Protein AF-A0A540L342-F1 (afdb_monomer_lite)

pLDDT: mean 92.83, std 10.33, range [51.91, 98.38]

Organism: Malus baccata (NCBI:txid106549)

Sequence (69 aa):
MNVRPQGQPVVDNWDCFKNFLNIYEKYCGHLSAYGMKYTRAIANICNAGITTEKMVAASDQTCANKPNV

Foldseek 3Di:
DDDDDPPDDLAPDPVQLVLLQVLLCVLVNDCDPVNVVCSSVSRVCVNVVPDPVNSNVVSNVVRVDDDPD

Structure (mmCIF, N/CA/C/O backbone):
data_AF-A0A540L342-F1
#
_entry.id   AF-A0A540L342-F1
#
loop_
_atom_site.group_PDB
_atom_site.id
_atom_site.type_symbol
_atom_site.label_atom_id
_atom_site.label_alt_id
_atom_site.label_comp_id
_atom_site.label_asym_id
_atom_site.label_entity_id
_atom_site.label_seq_id
_atom_site.pdbx_PDB_ins_code
_atom_site.Cartn_x
_atom_site.Cartn_y
_atom_site.Cartn_z
_atom_site.occupancy
_atom_site.B_iso_or_equiv
_atom_site.auth_seq_id
_atom_site.auth_comp_id
_atom_site.auth_asym_id
_atom_site.auth_atom_id
_atom_site.pdbx_PDB_model_num
ATOM 1 N N . MET A 1 1 ? -9.952 7.159 -7.461 1.00 64.50 1 MET A N 1
ATOM 2 C CA . MET A 1 1 ? -9.290 6.854 -6.171 1.00 64.50 1 MET A CA 1
ATOM 3 C C . MET A 1 1 ? -10.278 7.176 -5.067 1.00 64.50 1 MET A C 1
ATOM 5 O O . MET A 1 1 ? -10.813 8.275 -5.093 1.00 64.50 1 MET A O 1
ATOM 9 N N . ASN A 1 2 ? -10.558 6.239 -4.160 1.00 83.62 2 ASN A N 1
ATOM 10 C CA . ASN A 1 2 ? -11.444 6.498 -3.025 1.00 83.62 2 ASN A CA 1
ATOM 11 C C . ASN A 1 2 ? -10.647 7.188 -1.906 1.00 83.62 2 ASN A C 1
ATOM 13 O O . ASN A 1 2 ? -9.531 6.759 -1.601 1.00 83.62 2 ASN A O 1
ATOM 17 N N . VAL A 1 3 ? -11.177 8.269 -1.339 1.00 90.88 3 VA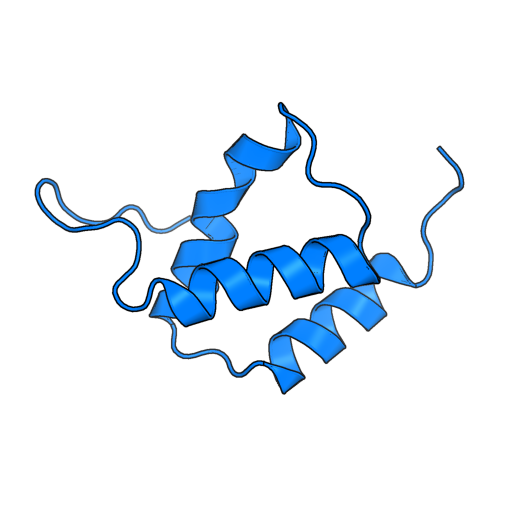L A N 1
ATOM 18 C CA . VAL A 1 3 ? -10.568 8.979 -0.207 1.00 90.88 3 VAL A CA 1
ATOM 19 C C . VAL A 1 3 ? -11.452 8.731 1.001 1.00 90.88 3 VAL A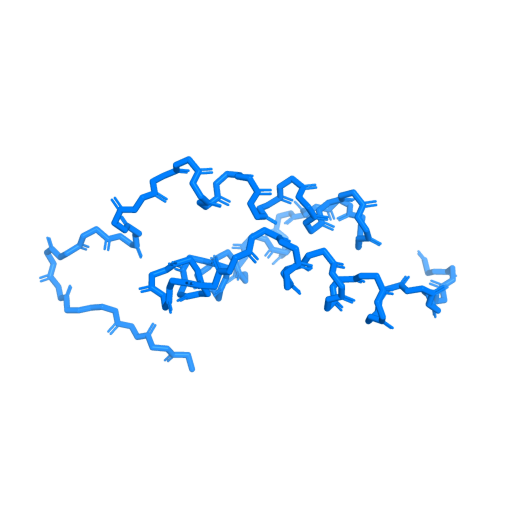 C 1
ATOM 21 O O . VAL A 1 3 ? -12.653 8.983 0.952 1.00 90.88 3 VAL A O 1
ATOM 24 N N . ARG A 1 4 ? -10.861 8.203 2.074 1.00 93.06 4 ARG A N 1
ATOM 25 C CA . ARG A 1 4 ? -11.609 7.897 3.292 1.00 93.06 4 ARG A CA 1
ATOM 26 C C . ARG A 1 4 ? -12.058 9.182 3.998 1.00 93.06 4 ARG A C 1
ATOM 28 O O . ARG A 1 4 ? -11.357 10.193 3.893 1.00 93.06 4 ARG A O 1
ATOM 35 N N . PRO A 1 5 ? -13.195 9.149 4.716 1.00 96.06 5 PRO A N 1
ATOM 36 C CA . PRO A 1 5 ? -13.655 10.275 5.517 1.00 96.06 5 PRO A CA 1
ATOM 37 C C . PRO A 1 5 ? -12.586 10.775 6.491 1.00 96.06 5 PRO A C 1
ATOM 39 O O . PRO A 1 5 ? -11.735 10.013 6.957 1.00 96.06 5 PRO A O 1
ATOM 42 N N . GLN A 1 6 ? -12.662 12.059 6.832 1.00 96.25 6 GLN A N 1
ATOM 43 C CA . GLN A 1 6 ? -11.777 12.662 7.822 1.00 96.25 6 GLN A CA 1
ATOM 44 C C . GLN A 1 6 ? -11.845 11.900 9.157 1.00 96.25 6 GLN A C 1
ATOM 46 O O . GLN A 1 6 ? -12.916 11.482 9.593 1.00 96.25 6 GLN A O 1
ATOM 51 N N . GLY A 1 7 ? -10.689 11.714 9.798 1.00 96.19 7 GLY A N 1
ATOM 52 C CA . GLY A 1 7 ? -10.567 10.992 11.068 1.00 96.19 7 GLY A CA 1
ATOM 53 C C . GLY A 1 7 ? -10.435 9.472 10.934 1.00 96.19 7 GLY A C 1
ATOM 54 O O . GLY A 1 7 ? -10.094 8.818 11.915 1.00 96.19 7 GLY A O 1
ATOM 55 N N . GLN A 1 8 ? -10.636 8.899 9.742 1.00 96.31 8 GLN A N 1
ATOM 56 C CA . GLN A 1 8 ? -10.369 7.478 9.511 1.00 96.31 8 GLN A CA 1
ATOM 57 C C . GLN A 1 8 ? -8.898 7.211 9.158 1.00 96.31 8 GLN A C 1
ATOM 59 O O . GLN A 1 8 ? -8.265 8.029 8.480 1.00 96.31 8 GLN A O 1
ATOM 64 N N . PRO A 1 9 ? -8.349 6.048 9.559 1.00 95.94 9 PRO A N 1
ATOM 65 C CA . PRO A 1 9 ? -7.024 5.628 9.123 1.00 95.94 9 PRO A CA 1
ATOM 66 C C . PRO A 1 9 ? -7.008 5.374 7.612 1.00 95.94 9 PRO A C 1
ATOM 68 O O . PRO A 1 9 ? -8.019 5.028 7.010 1.00 95.94 9 PRO A O 1
ATOM 71 N N . VAL A 1 10 ? -5.839 5.508 6.982 1.00 95.19 10 VAL A N 1
ATOM 72 C CA . VAL A 1 10 ? -5.684 5.280 5.532 1.00 95.19 10 VAL A CA 1
ATOM 73 C C . VAL A 1 10 ? -5.967 3.819 5.158 1.00 95.19 10 VAL A C 1
ATOM 75 O O . VAL A 1 10 ? -6.561 3.550 4.113 1.00 95.19 10 VAL A O 1
ATOM 78 N N . VAL A 1 11 ? -5.594 2.881 6.026 1.00 97.25 11 VAL A N 1
ATOM 79 C CA . VAL A 1 11 ? -5.822 1.445 5.856 1.00 97.25 11 VAL A CA 1
ATOM 80 C C . VAL A 1 11 ? -6.336 0.832 7.158 1.00 97.25 11 VAL A C 1
ATOM 82 O O . VAL A 1 11 ? -5.935 1.272 8.234 1.00 97.25 11 VAL A O 1
ATOM 85 N N . ASP A 1 12 ? -7.213 -0.166 7.057 1.00 96.69 12 ASP A N 1
ATOM 86 C CA . ASP A 1 12 ? -7.715 -0.920 8.215 1.00 96.69 12 ASP A CA 1
ATOM 87 C C . ASP A 1 12 ? -6.724 -2.006 8.675 1.00 96.69 12 ASP A C 1
ATOM 89 O O . ASP A 1 12 ? -6.575 -2.248 9.869 1.00 96.69 12 ASP A O 1
ATOM 93 N N . ASN A 1 13 ? -6.001 -2.630 7.735 1.00 97.50 13 ASN A N 1
ATOM 94 C CA . ASN A 1 13 ? -4.977 -3.643 8.000 1.00 97.50 13 ASN A CA 1
ATOM 95 C C . ASN A 1 13 ? -3.598 -3.192 7.481 1.00 97.50 13 ASN A C 1
ATOM 97 O O . ASN A 1 13 ? -3.317 -3.216 6.279 1.00 97.50 13 ASN A O 1
ATOM 101 N N . TRP A 1 14 ? -2.715 -2.811 8.405 1.00 97.94 14 TRP A N 1
ATOM 102 C CA . TRP A 1 14 ? -1.364 -2.341 8.087 1.00 97.94 14 TRP A CA 1
ATOM 103 C C . TRP A 1 14 ? -0.437 -3.430 7.541 1.00 97.94 14 TRP A C 1
ATOM 105 O O . TRP A 1 14 ? 0.443 -3.117 6.737 1.00 97.94 14 TRP A O 1
ATOM 115 N N . ASP A 1 15 ? -0.628 -4.688 7.930 1.00 98.06 15 ASP A N 1
ATOM 116 C CA . ASP A 1 15 ? 0.201 -5.796 7.450 1.00 98.06 15 ASP A CA 1
ATOM 117 C C . ASP A 1 15 ? -0.115 -6.121 5.992 1.00 98.06 15 ASP A C 1
ATOM 119 O O . ASP A 1 15 ? 0.793 -6.302 5.184 1.00 98.06 15 ASP A O 1
ATOM 123 N N . CYS A 1 16 ? -1.395 -6.081 5.619 1.00 98.19 16 CYS A N 1
ATOM 124 C CA . CYS A 1 16 ? -1.824 -6.205 4.229 1.00 98.19 16 CYS A CA 1
ATOM 125 C C . CYS A 1 16 ? -1.262 -5.068 3.355 1.00 98.19 16 CYS A C 1
ATOM 127 O O . CYS A 1 16 ? -0.723 -5.331 2.279 1.00 98.19 16 CYS A O 1
ATOM 129 N N . PHE A 1 17 ? -1.274 -3.821 3.841 1.00 98.12 17 PHE A N 1
ATOM 130 C CA . PHE A 1 17 ? -0.663 -2.695 3.128 1.00 98.12 17 PHE A CA 1
ATOM 131 C C . PHE A 1 17 ? 0.844 -2.880 2.904 1.00 98.12 17 PHE A C 1
ATOM 133 O O . PHE A 1 17 ? 1.312 -2.752 1.773 1.00 98.12 17 PHE A O 1
ATOM 140 N N . LYS A 1 18 ? 1.598 -3.231 3.955 1.00 98.19 18 LYS A N 1
ATOM 141 C CA . LYS A 1 18 ? 3.044 -3.493 3.855 1.00 98.19 18 LYS A CA 1
ATOM 142 C C . LYS A 1 18 ? 3.343 -4.666 2.925 1.00 98.19 18 LYS A C 1
ATOM 144 O O . LYS A 1 18 ? 4.234 -4.569 2.087 1.00 98.19 18 LYS A O 1
ATOM 149 N N . ASN A 1 19 ? 2.575 -5.749 3.028 1.00 98.38 19 ASN A N 1
ATOM 150 C CA . ASN A 1 19 ? 2.729 -6.903 2.152 1.00 98.38 19 ASN A CA 1
ATOM 151 C C . ASN A 1 19 ? 2.509 -6.523 0.680 1.00 98.38 19 ASN A C 1
ATOM 153 O O . ASN A 1 19 ? 3.276 -6.930 -0.185 1.00 98.38 19 ASN A O 1
ATOM 157 N N . PHE A 1 20 ? 1.508 -5.693 0.381 1.00 98.38 20 PHE A N 1
ATOM 158 C CA . PHE A 1 20 ? 1.235 -5.281 -0.997 1.00 98.38 20 PHE A CA 1
ATOM 159 C C . PHE A 1 20 ? 2.282 -4.315 -1.547 1.00 98.38 20 PHE A C 1
ATOM 161 O O . PHE A 1 20 ? 2.583 -4.384 -2.737 1.00 98.38 20 PHE A O 1
ATOM 168 N N . LEU A 1 21 ? 2.879 -3.470 -0.703 1.00 97.75 21 LEU A N 1
ATOM 169 C CA . LEU A 1 21 ? 4.059 -2.693 -1.086 1.00 97.75 21 LEU A CA 1
ATOM 170 C C . LEU A 1 21 ? 5.235 -3.613 -1.431 1.00 97.75 21 LE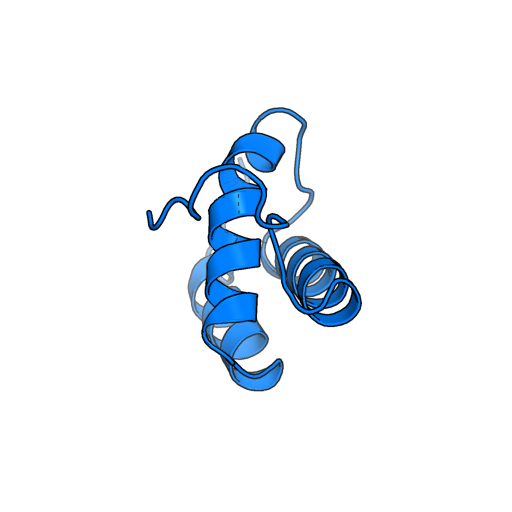U A C 1
ATOM 172 O O . LEU A 1 21 ? 5.828 -3.448 -2.490 1.00 97.75 21 LEU A O 1
ATOM 176 N N . ASN A 1 22 ? 5.505 -4.635 -0.613 1.00 97.88 22 ASN A N 1
ATOM 177 C CA . ASN A 1 22 ? 6.569 -5.605 -0.888 1.00 97.88 22 ASN A CA 1
ATOM 178 C C . ASN A 1 22 ? 6.325 -6.385 -2.191 1.00 97.88 22 ASN A C 1
ATOM 180 O O . ASN A 1 22 ? 7.257 -6.620 -2.957 1.00 97.88 22 ASN A O 1
ATOM 184 N N . ILE A 1 23 ? 5.075 -6.778 -2.465 1.00 97.88 23 ILE A N 1
ATOM 185 C CA . ILE A 1 23 ? 4.700 -7.423 -3.733 1.00 97.88 23 ILE A CA 1
ATOM 186 C C . ILE A 1 23 ? 4.931 -6.457 -4.891 1.00 97.88 23 ILE A C 1
ATOM 188 O O . ILE A 1 23 ? 5.589 -6.822 -5.862 1.00 97.88 23 ILE A O 1
ATOM 192 N N . TYR A 1 24 ? 4.454 -5.217 -4.783 1.00 96.69 24 TYR A N 1
ATOM 193 C CA . TYR A 1 24 ? 4.713 -4.212 -5.805 1.00 96.69 24 TYR A CA 1
ATOM 194 C C . TYR A 1 24 ? 6.217 -4.066 -6.059 1.00 96.69 24 TYR A C 1
ATOM 196 O O . TYR A 1 24 ? 6.641 -4.172 -7.200 1.00 96.69 24 TYR A O 1
ATOM 204 N N . GLU A 1 25 ? 7.046 -3.901 -5.029 1.00 95.69 25 GLU A N 1
ATOM 205 C CA . GLU A 1 25 ? 8.485 -3.718 -5.228 1.00 95.69 25 GLU A CA 1
ATOM 206 C C . GLU A 1 25 ? 9.167 -4.946 -5.835 1.00 95.69 25 GLU A C 1
ATOM 208 O O . GLU A 1 25 ? 10.018 -4.811 -6.715 1.00 95.69 25 GLU A O 1
ATOM 213 N N . LYS A 1 26 ? 8.742 -6.150 -5.438 1.00 95.94 26 LYS A N 1
ATOM 214 C CA . LYS A 1 26 ? 9.257 -7.410 -5.982 1.00 95.94 26 LYS A CA 1
ATOM 215 C C . LYS A 1 26 ? 8.971 -7.567 -7.478 1.00 95.94 26 LYS A C 1
ATOM 217 O O . LYS A 1 26 ? 9.852 -7.997 -8.216 1.00 95.94 26 LYS A O 1
ATOM 222 N N . TYR A 1 27 ? 7.755 -7.255 -7.925 1.00 95.56 27 TYR A N 1
ATOM 223 C CA . TYR A 1 27 ? 7.334 -7.485 -9.315 1.00 95.56 27 TYR A CA 1
ATOM 224 C C . TYR A 1 27 ? 7.527 -6.252 -10.202 1.00 95.56 27 TYR A C 1
ATOM 226 O O . TYR A 1 27 ? 7.869 -6.361 -11.378 1.00 95.56 27 TYR A O 1
ATOM 234 N N . CYS A 1 28 ? 7.355 -5.058 -9.648 1.00 94.50 28 CYS A N 1
ATOM 235 C CA . CYS A 1 28 ? 7.331 -3.777 -10.349 1.00 94.50 28 CYS A CA 1
ATOM 236 C C . CYS A 1 28 ? 8.538 -2.873 -10.046 1.00 94.50 28 CYS A C 1
ATOM 238 O O . CYS A 1 28 ? 8.675 -1.829 -10.679 1.00 94.50 28 CYS A O 1
ATOM 240 N N . GLY A 1 29 ? 9.465 -3.292 -9.184 1.00 92.75 29 GLY A N 1
ATOM 241 C CA . GLY A 1 29 ? 10.659 -2.517 -8.848 1.00 92.75 29 GLY A CA 1
ATOM 242 C C . GLY A 1 29 ? 10.414 -1.459 -7.770 1.00 92.75 29 GLY A C 1
ATOM 243 O O . GLY A 1 29 ? 9.287 -1.224 -7.337 1.00 92.75 29 GLY A O 1
ATOM 244 N N . HIS A 1 30 ? 11.502 -0.836 -7.318 1.00 93.62 30 HIS A N 1
ATOM 245 C CA . HIS A 1 30 ? 11.513 0.010 -6.125 1.00 93.62 30 HIS A CA 1
ATOM 246 C C . HIS A 1 30 ? 10.518 1.180 -6.181 1.00 93.62 30 HIS A C 1
ATOM 248 O O . HIS A 1 30 ? 10.400 1.891 -7.186 1.00 93.62 30 HIS A O 1
ATOM 254 N N . LEU A 1 31 ? 9.839 1.424 -5.059 1.00 92.75 31 LEU A N 1
ATOM 255 C CA . LEU A 1 31 ? 8.917 2.537 -4.909 1.00 92.75 31 LEU A CA 1
ATOM 256 C C . LEU A 1 31 ? 9.679 3.820 -4.540 1.00 92.75 31 LEU A C 1
ATOM 258 O O . LEU A 1 31 ? 9.897 4.128 -3.371 1.00 92.75 31 LEU A O 1
ATOM 262 N N . SER A 1 32 ? 10.061 4.601 -5.552 1.00 93.12 32 SER A N 1
ATOM 263 C CA . SER A 1 32 ? 10.754 5.881 -5.349 1.00 93.12 32 SER A CA 1
ATOM 264 C C . SER A 1 32 ? 9.917 6.898 -4.556 1.00 93.12 32 SER A C 1
ATOM 266 O O . SER A 1 32 ? 8.700 6.757 -4.405 1.00 93.12 32 SER A O 1
ATOM 268 N N . ALA A 1 33 ? 10.536 8.006 -4.132 1.00 94.62 33 ALA A N 1
ATOM 269 C CA . ALA A 1 33 ? 9.823 9.127 -3.505 1.00 94.62 33 ALA A CA 1
ATOM 270 C C . ALA A 1 33 ? 8.649 9.644 -4.362 1.00 94.62 33 ALA A C 1
ATOM 272 O O . ALA A 1 33 ? 7.609 10.030 -3.831 1.00 94.62 33 ALA A O 1
ATOM 273 N N . TYR A 1 34 ? 8.777 9.594 -5.692 1.00 92.50 34 TYR A N 1
ATOM 274 C CA . TYR A 1 34 ? 7.665 9.883 -6.597 1.00 92.50 34 TYR A CA 1
ATOM 275 C C . TYR A 1 34 ? 6.592 8.787 -6.549 1.00 92.50 34 TYR A C 1
ATOM 277 O O . TYR A 1 34 ? 5.403 9.097 -6.490 1.00 92.50 34 TYR A O 1
ATOM 285 N N . GLY A 1 35 ? 6.998 7.513 -6.540 1.00 93.12 35 GLY A N 1
ATOM 286 C CA . GLY A 1 35 ? 6.103 6.357 -6.437 1.00 93.12 35 GLY A CA 1
ATOM 287 C C . GLY A 1 35 ? 5.254 6.355 -5.162 1.00 93.12 35 GLY A C 1
ATOM 288 O O . GLY A 1 35 ? 4.082 5.978 -5.204 1.00 93.12 35 GLY A O 1
ATOM 289 N N . MET A 1 36 ? 5.789 6.877 -4.054 1.00 93.75 36 MET A N 1
ATOM 290 C CA . MET A 1 36 ? 5.099 6.972 -2.762 1.00 93.75 36 MET A CA 1
ATOM 291 C C . MET A 1 36 ? 3.741 7.689 -2.833 1.00 93.75 36 MET A C 1
ATOM 293 O O . MET A 1 36 ? 2.847 7.383 -2.042 1.00 93.75 36 MET A O 1
ATOM 297 N N . LYS A 1 37 ? 3.514 8.578 -3.812 1.00 94.38 37 LYS A N 1
ATOM 298 C CA . LYS A 1 37 ? 2.204 9.229 -4.004 1.00 94.38 37 LYS A CA 1
ATOM 299 C C . LYS A 1 37 ? 1.077 8.250 -4.368 1.00 94.38 37 LYS A C 1
ATOM 301 O O . LYS A 1 37 ? -0.094 8.558 -4.153 1.00 94.38 37 LYS A O 1
ATOM 306 N N . TYR A 1 38 ? 1.414 7.071 -4.895 1.00 94.69 38 TYR A N 1
ATOM 307 C CA . TYR A 1 38 ? 0.456 6.031 -5.283 1.00 94.69 38 TYR A CA 1
ATOM 308 C C . TYR A 1 38 ? 0.159 5.023 -4.167 1.00 94.69 38 TYR A C 1
ATOM 310 O O . TYR A 1 38 ? -0.728 4.186 -4.323 1.00 94.69 38 TYR A O 1
ATOM 318 N N . THR A 1 39 ? 0.814 5.126 -3.008 1.00 95.81 39 THR A N 1
ATOM 319 C CA . THR A 1 39 ? 0.574 4.239 -1.854 1.00 95.81 39 THR A CA 1
ATOM 320 C C . THR A 1 39 ? -0.889 4.213 -1.409 1.00 95.81 39 THR A C 1
ATOM 322 O O . THR A 1 39 ? -1.402 3.165 -1.028 1.00 95.81 39 THR A O 1
ATOM 325 N N . ARG A 1 40 ? -1.621 5.326 -1.546 1.00 95.94 40 ARG A N 1
ATOM 326 C CA . ARG A 1 40 ? -3.067 5.365 -1.271 1.00 95.94 40 ARG A CA 1
ATOM 327 C C . ARG A 1 40 ? -3.867 4.408 -2.160 1.00 95.94 40 ARG A C 1
ATOM 329 O O . ARG A 1 40 ? -4.868 3.860 -1.709 1.00 95.94 40 ARG A O 1
ATOM 336 N N . ALA A 1 41 ? -3.452 4.193 -3.409 1.00 96.50 41 ALA A N 1
ATOM 337 C CA . ALA A 1 41 ? -4.100 3.210 -4.272 1.00 96.50 41 ALA A CA 1
ATOM 338 C C . ALA A 1 41 ? -3.908 1.794 -3.711 1.00 96.50 41 ALA A C 1
ATOM 340 O O . ALA A 1 41 ? -4.883 1.063 -3.581 1.00 96.50 41 ALA A O 1
ATOM 341 N N . ILE A 1 42 ? -2.691 1.459 -3.276 1.00 96.88 42 ILE A N 1
ATOM 342 C CA . ILE A 1 42 ? -2.374 0.167 -2.653 1.00 96.88 42 ILE A CA 1
ATOM 343 C C . ILE A 1 42 ? -3.154 -0.027 -1.342 1.00 96.88 42 ILE A C 1
ATOM 345 O O . ILE A 1 42 ? -3.731 -1.090 -1.120 1.00 96.88 42 ILE A O 1
ATOM 349 N N . ALA A 1 43 ? -3.269 1.013 -0.511 1.00 97.88 43 ALA A N 1
ATOM 350 C CA . ALA A 1 43 ? -4.093 0.975 0.699 1.00 97.88 43 ALA A CA 1
ATOM 351 C C . ALA A 1 43 ? -5.574 0.695 0.390 1.00 97.88 43 ALA A C 1
ATOM 353 O O . ALA A 1 43 ? -6.214 -0.099 1.074 1.00 97.88 43 ALA A O 1
ATOM 354 N N . ASN A 1 44 ? -6.118 1.294 -0.671 1.00 97.56 44 ASN A N 1
ATOM 355 C CA . ASN A 1 44 ? -7.495 1.041 -1.091 1.00 97.56 44 ASN A CA 1
ATOM 356 C C . ASN A 1 44 ? -7.707 -0.391 -1.601 1.00 97.56 44 ASN A C 1
ATOM 358 O O . ASN A 1 44 ? -8.746 -0.976 -1.312 1.00 97.56 44 ASN A O 1
ATOM 362 N N . ILE A 1 45 ? -6.736 -0.961 -2.324 1.00 97.12 45 ILE A N 1
ATOM 363 C CA . ILE A 1 45 ? -6.771 -2.370 -2.754 1.00 97.12 45 ILE A CA 1
ATOM 364 C C . ILE A 1 45 ? -6.819 -3.285 -1.519 1.00 97.12 45 ILE A C 1
ATOM 366 O O . ILE A 1 45 ? -7.608 -4.227 -1.480 1.00 97.12 45 ILE A O 1
ATOM 370 N N . CYS A 1 46 ? -6.039 -2.962 -0.485 1.00 96.75 46 CYS A N 1
ATOM 371 C CA . CYS A 1 46 ? -6.069 -3.679 0.785 1.00 96.75 46 CYS A CA 1
ATOM 372 C C . CYS A 1 46 ? -7.430 -3.560 1.502 1.00 96.75 46 CYS A C 1
ATOM 374 O O . CYS A 1 46 ? -8.026 -4.573 1.862 1.00 96.75 46 CYS A O 1
ATOM 376 N N . ASN A 1 47 ? -7.973 -2.345 1.645 1.00 97.31 47 ASN A N 1
ATOM 377 C CA . ASN A 1 47 ? -9.286 -2.120 2.273 1.00 97.31 47 ASN A CA 1
ATOM 378 C C . ASN A 1 47 ? -10.441 -2.789 1.500 1.00 97.31 47 ASN A C 1
ATOM 380 O O . ASN A 1 47 ? -11.477 -3.093 2.081 1.00 97.31 47 ASN A O 1
ATOM 384 N N . ALA A 1 48 ? -10.272 -3.032 0.196 1.00 97.00 48 ALA A N 1
ATOM 385 C CA . ALA A 1 48 ? -11.234 -3.764 -0.627 1.00 97.00 48 ALA A CA 1
ATOM 386 C C . ALA A 1 48 ? -11.181 -5.294 -0.431 1.00 97.00 48 ALA A C 1
ATOM 388 O O . ALA A 1 48 ? -11.926 -6.015 -1.093 1.00 97.00 48 ALA A O 1
ATOM 389 N N . GLY A 1 49 ? -10.308 -5.803 0.446 1.00 96.81 49 GLY A N 1
ATOM 390 C CA . GLY A 1 49 ? -10.210 -7.232 0.750 1.00 96.81 49 GLY A CA 1
ATOM 391 C C . GLY A 1 49 ? -9.617 -8.068 -0.387 1.00 96.81 49 GLY A C 1
ATOM 392 O O . GLY A 1 49 ? -9.906 -9.259 -0.498 1.00 96.81 49 GLY A O 1
ATOM 393 N N . ILE A 1 50 ? -8.810 -7.460 -1.262 1.00 97.88 50 ILE A N 1
ATOM 394 C CA . ILE A 1 50 ? -8.092 -8.200 -2.303 1.00 97.88 50 ILE A CA 1
ATOM 395 C C . ILE A 1 50 ? -7.089 -9.151 -1.649 1.00 97.88 50 ILE A C 1
ATOM 397 O O . ILE A 1 50 ? -6.456 -8.814 -0.651 1.00 97.88 50 ILE A O 1
ATOM 401 N N . THR A 1 51 ? -6.943 -10.346 -2.217 1.00 97.88 51 THR A N 1
ATOM 402 C CA . THR A 1 51 ? -6.007 -11.347 -1.703 1.00 97.88 51 THR A CA 1
ATOM 403 C C . THR A 1 51 ? -4.597 -11.131 -2.245 1.00 97.88 51 THR A C 1
ATOM 405 O O . THR A 1 51 ? -4.393 -10.544 -3.313 1.00 97.88 51 THR A O 1
ATOM 408 N N . THR A 1 52 ? -3.612 -11.652 -1.518 1.00 97.88 52 THR A N 1
ATOM 409 C CA . THR A 1 52 ? -2.198 -11.629 -1.906 1.00 97.88 52 THR A CA 1
ATOM 410 C C . THR A 1 52 ? -1.970 -12.234 -3.289 1.00 97.88 52 THR A C 1
ATOM 412 O O . THR A 1 52 ? -1.246 -11.659 -4.097 1.00 97.88 52 THR A O 1
ATOM 415 N N . GLU A 1 53 ? -2.632 -13.345 -3.603 1.00 98.00 53 GLU A N 1
ATOM 416 C CA . GLU A 1 53 ? -2.475 -14.064 -4.872 1.00 98.00 53 GLU A CA 1
ATOM 417 C C . GLU A 1 53 ? -2.941 -13.206 -6.050 1.00 98.00 53 GLU A C 1
ATOM 419 O O . GLU A 1 53 ? -2.286 -13.164 -7.090 1.00 98.00 53 GLU A O 1
ATOM 424 N N . LYS A 1 54 ? -4.041 -12.462 -5.874 1.00 98.31 54 LYS A N 1
ATOM 425 C CA . LYS A 1 54 ? -4.544 -11.537 -6.896 1.00 98.31 54 LYS A CA 1
ATOM 426 C C . LYS A 1 54 ? -3.604 -10.352 -7.094 1.00 98.31 54 LYS A C 1
ATOM 428 O O . LYS A 1 54 ? -3.372 -9.960 -8.234 1.00 98.31 54 LYS A O 1
ATOM 433 N N . MET A 1 55 ? -3.049 -9.802 -6.012 1.00 97.88 55 MET A N 1
ATOM 434 C CA . MET A 1 55 ? -2.056 -8.727 -6.101 1.00 97.88 55 MET A CA 1
ATOM 435 C C . MET A 1 55 ? -0.789 -9.202 -6.825 1.00 97.88 55 MET A C 1
ATOM 437 O O . MET A 1 55 ? -0.277 -8.488 -7.686 1.00 97.88 55 MET A O 1
ATOM 441 N N . VAL A 1 56 ? -0.318 -10.419 -6.529 1.00 98.00 56 VAL A N 1
ATOM 442 C CA . VAL A 1 56 ? 0.816 -11.051 -7.218 1.00 98.00 56 VAL A CA 1
ATOM 443 C C . VAL A 1 56 ? 0.524 -11.220 -8.705 1.00 98.00 56 VAL A C 1
ATOM 445 O O . VAL A 1 56 ? 1.289 -10.715 -9.518 1.00 98.00 56 VAL A O 1
ATOM 448 N N . ALA A 1 57 ? -0.592 -11.860 -9.064 1.00 97.62 57 ALA A N 1
ATOM 449 C CA . ALA A 1 57 ? -0.949 -12.110 -10.460 1.00 97.62 57 ALA A CA 1
ATOM 450 C C . ALA A 1 57 ? -1.081 -10.808 -11.267 1.00 97.62 57 ALA A C 1
ATOM 452 O O . ALA A 1 57 ? -0.554 -10.704 -12.372 1.00 97.62 57 ALA A O 1
ATOM 453 N N . ALA A 1 58 ? -1.731 -9.788 -10.697 1.00 97.00 58 ALA A N 1
ATOM 454 C CA . ALA A 1 58 ? -1.864 -8.484 -11.340 1.00 97.00 58 ALA A CA 1
ATOM 455 C C . ALA A 1 58 ? -0.508 -7.782 -11.519 1.00 97.00 58 ALA A C 1
ATOM 457 O O . ALA A 1 58 ? -0.253 -7.194 -12.572 1.00 97.00 58 ALA A O 1
ATOM 458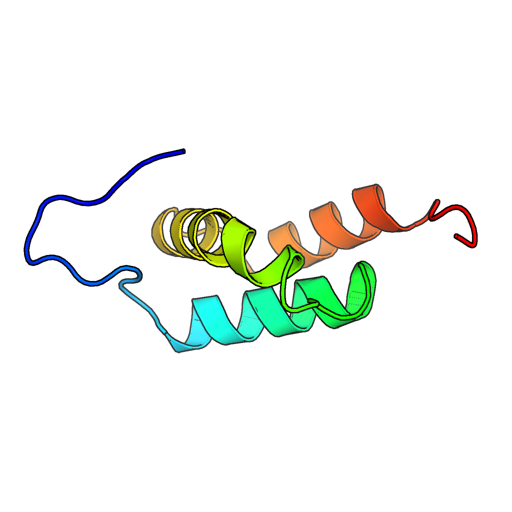 N N . SER A 1 59 ? 0.361 -7.843 -10.505 1.00 96.44 59 SER A N 1
ATOM 459 C CA . SER A 1 59 ? 1.688 -7.219 -10.562 1.00 96.44 59 SER A CA 1
ATOM 460 C C . SER A 1 59 ? 2.586 -7.918 -11.581 1.00 96.44 59 SER A C 1
ATOM 462 O O . SER A 1 59 ? 3.236 -7.243 -12.373 1.00 96.44 59 SER A O 1
ATOM 464 N N . ASP A 1 60 ? 2.572 -9.251 -11.607 1.00 95.50 60 ASP A N 1
ATOM 465 C CA . ASP A 1 60 ? 3.311 -10.067 -12.570 1.00 95.50 60 ASP A CA 1
ATOM 466 C C . ASP A 1 60 ? 2.873 -9.758 -14.005 1.00 95.50 60 ASP A C 1
ATOM 468 O O . ASP A 1 60 ? 3.679 -9.318 -14.821 1.00 95.50 60 ASP A O 1
ATOM 472 N N . GLN A 1 61 ? 1.568 -9.836 -14.282 1.00 95.50 61 GLN A N 1
ATOM 473 C CA . GLN A 1 61 ? 1.021 -9.544 -15.607 1.00 95.50 61 GLN A CA 1
ATOM 474 C C . GLN A 1 61 ? 1.351 -8.120 -16.082 1.00 95.50 61 GLN A C 1
ATOM 476 O O . GLN A 1 61 ? 1.659 -7.910 -17.255 1.00 95.50 61 GLN A O 1
ATOM 481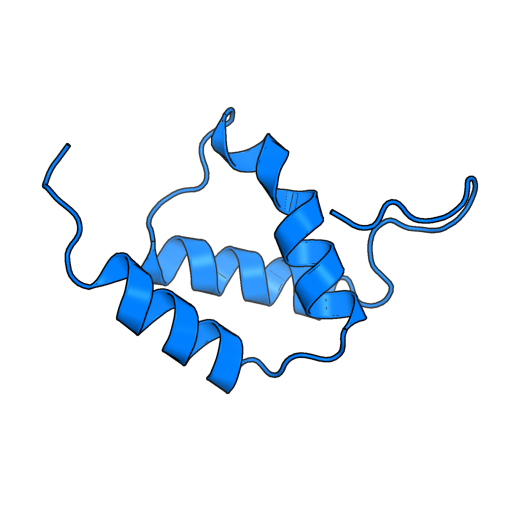 N N . THR A 1 62 ? 1.275 -7.132 -15.187 1.00 95.00 62 THR A N 1
ATOM 482 C CA . THR A 1 62 ? 1.489 -5.721 -15.543 1.00 95.00 62 THR A CA 1
ATOM 483 C C . THR A 1 62 ? 2.969 -5.407 -15.752 1.00 95.00 62 THR A C 1
ATOM 485 O O . THR A 1 62 ? 3.324 -4.626 -16.634 1.00 95.00 62 THR A O 1
ATOM 488 N N . CYS A 1 63 ? 3.841 -6.002 -14.939 1.00 94.44 63 CYS A N 1
ATOM 489 C CA . CYS A 1 63 ? 5.251 -5.638 -14.854 1.00 94.44 63 CYS A CA 1
ATOM 490 C C . CYS A 1 63 ? 6.196 -6.662 -15.508 1.00 94.44 63 CYS A C 1
ATOM 492 O O . CYS A 1 63 ? 7.407 -6.448 -15.478 1.00 94.44 63 CYS A O 1
ATOM 494 N N . ALA A 1 64 ? 5.680 -7.723 -16.139 1.00 87.00 64 ALA A N 1
ATOM 495 C CA . ALA A 1 64 ? 6.474 -8.697 -16.896 1.00 87.00 64 ALA A CA 1
ATOM 496 C C . ALA A 1 64 ? 7.212 -8.085 -18.104 1.00 87.00 64 ALA A C 1
ATOM 498 O O . ALA A 1 64 ? 8.296 -8.540 -18.453 1.00 87.00 64 ALA A O 1
ATOM 499 N N . ASN A 1 65 ? 6.669 -7.023 -18.711 1.00 72.88 65 ASN A N 1
ATOM 500 C CA . ASN A 1 65 ? 7.215 -6.400 -19.926 1.00 72.88 65 ASN A CA 1
ATOM 501 C C . ASN A 1 65 ? 7.870 -5.038 -19.667 1.00 72.88 65 ASN A C 1
ATOM 503 O O . ASN A 1 65 ? 7.737 -4.135 -20.496 1.00 72.88 65 ASN A O 1
ATOM 507 N N . LYS A 1 66 ? 8.529 -4.830 -18.518 1.00 62.81 66 LYS A N 1
ATOM 508 C CA . LYS A 1 66 ? 9.155 -3.523 -18.268 1.00 62.81 66 LYS A CA 1
ATOM 509 C C . LYS A 1 66 ? 10.161 -3.190 -19.376 1.00 62.81 66 LYS A C 1
ATOM 511 O O . LYS A 1 66 ? 11.105 -3.955 -19.567 1.00 62.81 66 LYS A O 1
ATOM 516 N N . PRO A 1 67 ? 10.016 -2.046 -20.068 1.00 59.88 67 PRO A N 1
ATOM 517 C CA . PRO A 1 67 ? 11.133 -1.499 -20.808 1.00 59.88 67 PRO A CA 1
ATOM 518 C C . PRO A 1 67 ? 12.233 -1.156 -19.801 1.00 59.88 67 PRO A C 1
ATOM 520 O O . PRO A 1 67 ? 11.947 -0.627 -18.725 1.00 59.88 67 PRO A O 1
ATOM 523 N N . ASN A 1 68 ? 13.477 -1.486 -20.145 1.00 54.28 68 ASN A N 1
ATOM 524 C CA . ASN A 1 68 ? 14.656 -1.042 -19.408 1.00 54.28 68 ASN A CA 1
ATOM 525 C C . ASN A 1 68 ? 14.738 0.484 -19.555 1.00 54.28 68 ASN A C 1
ATOM 527 O O . ASN A 1 68 ? 15.295 0.973 -20.537 1.00 54.28 68 ASN A O 1
ATOM 531 N N . VAL A 1 69 ? 14.097 1.216 -18.647 1.00 51.91 69 VAL A N 1
ATOM 532 C CA . VAL A 1 69 ? 14.235 2.672 -18.518 1.00 51.91 69 VAL A CA 1
ATOM 533 C C . VAL A 1 69 ? 15.214 2.955 -17.396 1.00 51.91 69 VAL A C 1
ATOM 535 O O . VAL A 1 69 ? 15.009 2.384 -16.301 1.00 51.91 69 VAL A O 1
#

InterPro domains:
  IPR001096 Peptidase C13, legumain [PTHR12000] (2-66)
  IPR046427 Legumain prodomain superfamily [G3DSA:1.10.132.130] (1-68)
  I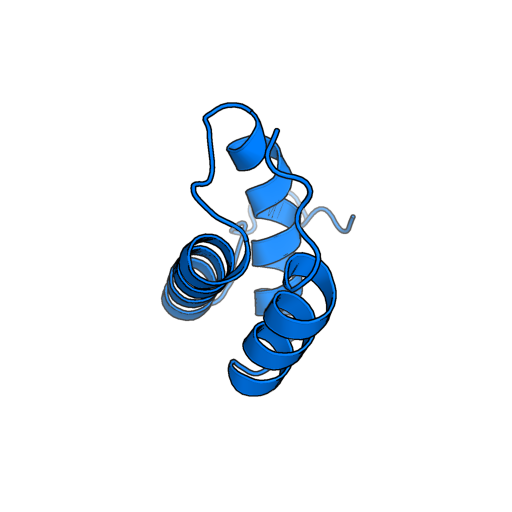PR048501 Legumain, prodomain [PF20985] (2-63)
  IPR048501 Legumain, prodomain [cd21115] (6-63)

Secondary structure (DSSP, 8-state):
---PPTTS-S-S-HHHHHHHHHHHHHHH----TTGGGGHHHHHHHHHTT--HHHHHHHHHHHHTT----

Radius of gyration: 12.6 Å; chains: 1; bounding box: 28×27×32 Å